Protein AF-A0A6N9QDH8-F1 (afdb_monomer_lite)

Radius of gyration: 19.72 Å; chains: 1; bounding box: 43×42×51 Å

Structure (mmCIF, N/CA/C/O backbone):
data_AF-A0A6N9QDH8-F1
#
_entry.id   AF-A0A6N9QDH8-F1
#
loop_
_atom_site.group_PDB
_atom_site.id
_atom_site.type_symbol
_atom_site.label_atom_id
_atom_site.label_alt_id
_atom_site.label_comp_id
_atom_site.label_asym_id
_atom_site.label_entity_id
_atom_site.label_seq_id
_atom_site.pdbx_PDB_ins_code
_atom_site.Cartn_x
_atom_site.Cartn_y
_atom_site.Cartn_z
_atom_site.occupancy
_atom_site.B_iso_or_equiv
_atom_site.auth_seq_id
_atom_site.auth_comp_id
_atom_site.auth_asym_id
_atom_site.auth_atom_id
_atom_site.pdbx_PDB_model_num
ATOM 1 N N . MET A 1 1 ? 17.791 -22.535 -15.963 1.00 34.94 1 MET A N 1
ATOM 2 C CA . MET A 1 1 ? 18.650 -21.746 -15.053 1.00 34.94 1 MET A CA 1
ATOM 3 C C . MET A 1 1 ? 17.706 -21.145 -14.021 1.00 34.94 1 MET A C 1
ATOM 5 O O . MET A 1 1 ? 16.729 -20.546 -14.444 1.00 34.94 1 MET A O 1
ATOM 9 N N . LYS A 1 2 ? 17.866 -21.417 -12.717 1.00 30.08 2 LYS A N 1
ATOM 10 C CA . LYS A 1 2 ? 17.005 -20.792 -11.698 1.00 30.08 2 LYS A CA 1
ATOM 11 C C . LYS A 1 2 ? 17.389 -19.315 -11.653 1.00 30.08 2 LYS A C 1
ATOM 13 O O . LYS A 1 2 ? 18.547 -19.030 -11.365 1.00 30.08 2 LYS A O 1
ATOM 18 N N . HIS A 1 3 ? 16.469 -1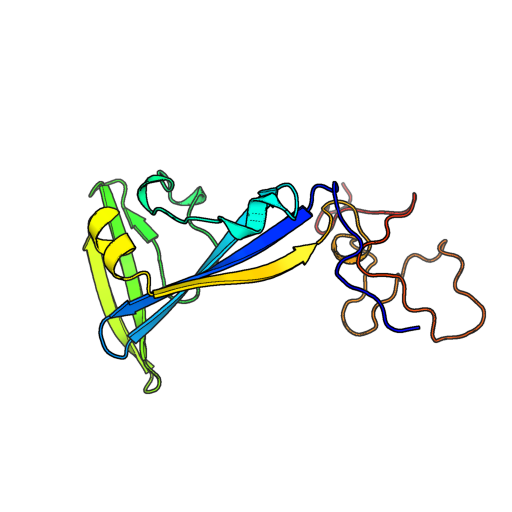8.428 -12.024 1.00 38.94 3 HIS A N 1
ATOM 19 C CA . HIS A 1 3 ? 16.646 -16.995 -11.827 1.00 38.94 3 HIS A CA 1
ATOM 20 C C . HIS A 1 3 ? 16.886 -16.796 -10.333 1.00 38.94 3 HIS A C 1
ATOM 22 O O . HIS A 1 3 ? 16.063 -17.222 -9.524 1.00 38.94 3 HIS A O 1
ATOM 28 N N . ASP A 1 4 ? 18.046 -16.263 -9.976 1.00 39.41 4 ASP A N 1
ATOM 29 C CA . ASP A 1 4 ? 18.300 -15.800 -8.625 1.00 39.41 4 ASP A CA 1
ATOM 30 C C . ASP A 1 4 ? 17.708 -14.383 -8.550 1.00 39.41 4 ASP A C 1
ATOM 32 O O . ASP A 1 4 ? 18.267 -13.467 -9.159 1.00 39.41 4 ASP A O 1
ATOM 36 N N . PRO A 1 5 ? 16.552 -14.174 -7.893 1.00 41.66 5 PRO A N 1
ATOM 37 C CA . PRO A 1 5 ? 15.950 -12.848 -7.780 1.00 41.66 5 PRO A CA 1
ATOM 38 C C . PRO A 1 5 ? 16.774 -11.903 -6.883 1.00 41.66 5 PRO A C 1
ATOM 40 O O . PRO A 1 5 ? 16.357 -10.763 -6.672 1.00 41.66 5 PRO A O 1
ATOM 43 N N . TYR A 1 6 ? 17.916 -12.357 -6.343 1.00 42.41 6 TYR A N 1
ATOM 44 C CA . TYR A 1 6 ? 18.762 -11.649 -5.384 1.00 42.41 6 TYR A CA 1
ATOM 45 C C . TYR A 1 6 ? 20.043 -11.039 -5.990 1.00 42.41 6 TYR A C 1
ATOM 47 O O . TYR A 1 6 ? 20.865 -10.509 -5.247 1.00 42.41 6 TYR A O 1
ATOM 55 N N . SER A 1 7 ? 20.231 -11.033 -7.319 1.00 45.22 7 SER A N 1
ATOM 56 C CA . SER A 1 7 ? 21.462 -10.501 -7.944 1.00 45.22 7 SER A CA 1
ATOM 57 C C . SER A 1 7 ? 21.532 -8.968 -8.099 1.00 45.22 7 SER A C 1
ATOM 59 O O . SER A 1 7 ? 22.400 -8.482 -8.820 1.00 45.22 7 SER A O 1
ATOM 61 N N . LEU A 1 8 ? 20.636 -8.201 -7.470 1.00 51.22 8 LEU A N 1
ATOM 62 C CA . LEU A 1 8 ? 20.486 -6.743 -7.656 1.00 51.22 8 LEU A CA 1
ATOM 63 C C . LEU A 1 8 ? 21.120 -5.924 -6.510 1.00 51.22 8 LEU A C 1
ATOM 65 O O . LEU A 1 8 ? 20.547 -4.944 -6.040 1.00 51.22 8 LEU A O 1
ATOM 69 N N . LEU A 1 9 ? 22.276 -6.355 -5.998 1.00 50.44 9 LEU A N 1
ATOM 70 C CA . LEU A 1 9 ? 23.024 -5.608 -4.977 1.00 50.44 9 LEU A CA 1
ATOM 71 C C . LEU A 1 9 ? 23.562 -4.294 -5.578 1.00 50.44 9 LEU A C 1
ATOM 73 O O . LEU A 1 9 ? 24.328 -4.342 -6.540 1.00 50.44 9 LEU A O 1
ATOM 77 N N . GLY A 1 10 ? 23.190 -3.142 -5.004 1.00 55.78 10 GLY A N 1
ATOM 78 C CA . GLY A 1 10 ? 23.660 -1.815 -5.431 1.00 55.78 10 GLY A CA 1
ATOM 79 C C . GLY A 1 10 ? 22.800 -1.103 -6.484 1.00 55.78 10 GLY A C 1
ATOM 80 O O . GLY A 1 10 ? 23.225 -0.078 -7.019 1.00 55.78 10 GLY A O 1
ATOM 81 N N . GLU A 1 11 ? 21.621 -1.631 -6.821 1.00 67.75 11 GLU A N 1
ATOM 82 C CA . GLU A 1 11 ? 20.702 -1.006 -7.778 1.00 67.75 11 GLU A CA 1
ATOM 83 C C . GLU A 1 11 ? 19.507 -0.356 -7.072 1.00 67.75 11 GLU A C 1
ATOM 85 O O . GLU A 1 11 ? 18.885 -0.958 -6.196 1.00 67.75 11 GLU A O 1
ATOM 90 N N . ILE A 1 12 ? 19.165 0.867 -7.496 1.00 71.50 12 ILE A N 1
ATOM 91 C CA . ILE A 1 12 ? 17.963 1.568 -7.035 1.00 71.50 12 ILE A CA 1
ATOM 92 C C . ILE A 1 12 ? 16.740 0.859 -7.618 1.00 71.50 12 ILE A C 1
ATOM 94 O O . ILE A 1 12 ? 16.583 0.771 -8.841 1.00 71.50 12 ILE A O 1
ATOM 98 N N . VAL A 1 13 ? 15.868 0.380 -6.738 1.00 79.69 13 VAL A N 1
ATOM 99 C CA . VAL A 1 13 ? 14.588 -0.242 -7.086 1.00 79.69 13 VAL A CA 1
ATOM 100 C C . VAL A 1 13 ? 13.442 0.550 -6.470 1.00 79.69 13 VAL A C 1
ATOM 102 O O . VAL A 1 13 ? 13.605 1.191 -5.432 1.00 79.69 13 VAL A O 1
ATOM 105 N N . THR A 1 14 ? 12.279 0.486 -7.109 1.00 82.62 14 THR A N 1
ATOM 106 C CA . THR A 1 14 ? 11.013 0.918 -6.518 1.00 82.62 14 THR A CA 1
ATOM 107 C C . THR A 1 14 ? 10.301 -0.319 -6.001 1.00 82.62 14 THR A C 1
ATOM 109 O O . THR A 1 14 ? 10.096 -1.276 -6.748 1.00 82.62 14 THR A O 1
ATOM 112 N N . CYS A 1 15 ? 9.931 -0.305 -4.729 1.00 82.94 15 CYS A N 1
ATOM 113 C CA . CYS A 1 15 ? 9.208 -1.383 -4.084 1.00 82.94 15 CYS A CA 1
ATOM 114 C C . CYS A 1 15 ? 7.830 -0.924 -3.636 1.00 82.94 15 CYS A C 1
ATOM 116 O O . CYS A 1 15 ? 7.651 0.202 -3.172 1.00 82.94 15 CYS A O 1
ATOM 118 N N . GLU A 1 16 ? 6.864 -1.818 -3.784 1.00 85.75 16 GLU A N 1
ATOM 119 C CA . GLU A 1 16 ? 5.511 -1.648 -3.289 1.00 85.75 16 GLU A CA 1
ATOM 120 C C . GLU A 1 16 ? 5.415 -2.282 -1.902 1.00 85.75 16 GLU A C 1
ATOM 122 O O . GLU A 1 16 ? 5.610 -3.490 -1.726 1.00 85.75 16 GLU A O 1
ATOM 127 N N . VAL A 1 17 ? 5.147 -1.445 -0.908 1.00 85.31 17 VAL A N 1
ATOM 128 C CA . VAL A 1 17 ? 5.088 -1.819 0.498 1.00 85.31 17 VAL A CA 1
ATOM 129 C C . VAL A 1 17 ? 3.643 -1.799 0.955 1.00 85.31 17 VAL A C 1
ATOM 131 O O . VAL A 1 17 ? 3.003 -0.753 0.945 1.00 85.31 17 VAL A O 1
ATOM 134 N N . GLN A 1 18 ? 3.151 -2.948 1.393 1.00 91.19 18 GLN A N 1
ATOM 135 C CA . GLN A 1 18 ? 1.846 -3.087 2.012 1.00 91.19 18 GLN A CA 1
ATOM 136 C C . GLN A 1 18 ? 1.965 -2.893 3.524 1.00 91.19 18 GLN A C 1
ATOM 138 O O . GLN A 1 18 ? 2.781 -3.531 4.186 1.00 91.19 18 GLN A O 1
ATOM 143 N N . VAL A 1 19 ? 1.117 -2.031 4.070 1.00 91.69 19 VAL A N 1
ATOM 144 C CA . VAL A 1 19 ? 0.924 -1.817 5.502 1.00 91.69 19 VAL A CA 1
ATOM 145 C C . VAL A 1 19 ? -0.447 -2.360 5.878 1.00 91.69 19 VAL A C 1
ATOM 147 O O . VAL A 1 19 ? -1.454 -1.960 5.293 1.00 91.69 19 VAL A O 1
ATOM 150 N N . THR A 1 20 ? -0.492 -3.252 6.864 1.00 94.88 20 THR A N 1
ATOM 151 C CA . THR A 1 20 ? -1.738 -3.854 7.352 1.00 94.88 20 THR A CA 1
ATOM 152 C C . THR A 1 20 ? -2.222 -3.145 8.607 1.00 94.88 20 THR A C 1
ATOM 154 O O . THR A 1 20 ? -1.547 -3.168 9.641 1.00 94.88 20 THR A O 1
ATOM 157 N N . LEU A 1 21 ? -3.428 -2.587 8.539 1.00 95.81 21 LEU A N 1
ATOM 158 C CA . LEU A 1 21 ? -4.162 -2.010 9.660 1.00 95.81 21 LEU A CA 1
ATOM 159 C C . LEU A 1 21 ? -5.155 -3.031 10.217 1.00 95.81 21 LEU A C 1
ATOM 161 O O . LEU A 1 21 ? -5.846 -3.710 9.454 1.00 95.81 21 LEU A O 1
ATOM 165 N N . ARG A 1 22 ? -5.253 -3.135 11.545 1.00 97.00 22 ARG A N 1
ATOM 166 C CA . ARG A 1 22 ? -6.200 -4.036 12.208 1.00 97.00 22 ARG A CA 1
ATOM 167 C C . ARG A 1 22 ? -6.837 -3.408 13.444 1.00 97.00 22 ARG A C 1
ATOM 169 O O . ARG A 1 22 ? -6.133 -2.949 14.339 1.00 97.00 22 ARG A O 1
ATOM 176 N N . SER A 1 23 ? -8.161 -3.517 13.531 1.00 96.75 23 SER A N 1
ATOM 177 C CA . SER A 1 23 ? -8.952 -3.303 14.749 1.00 96.75 23 SER A CA 1
ATOM 178 C C . SER A 1 23 ? -9.845 -4.525 14.956 1.00 96.75 23 SER A C 1
ATOM 180 O O . SER A 1 23 ? -10.677 -4.846 14.112 1.00 96.75 23 SER A O 1
ATOM 182 N N . GLY A 1 24 ? -9.622 -5.281 16.035 1.00 94.62 24 GLY A N 1
ATOM 183 C CA . GLY A 1 24 ? -10.336 -6.544 16.254 1.00 94.62 24 GLY A CA 1
ATOM 184 C C . GLY A 1 24 ? -10.144 -7.541 15.099 1.00 94.62 24 GLY A C 1
ATOM 185 O O . GLY A 1 24 ? -9.017 -7.958 14.820 1.00 94.62 24 GLY A O 1
ATOM 186 N N . ASP A 1 25 ? -11.249 -7.942 14.464 1.00 96.25 25 ASP A N 1
ATOM 187 C CA . ASP A 1 25 ? -11.300 -8.796 13.268 1.00 96.25 25 ASP A CA 1
ATOM 188 C C . ASP A 1 25 ? -11.424 -8.016 11.942 1.00 96.25 25 ASP A C 1
ATOM 190 O O . ASP A 1 25 ? -11.414 -8.635 10.877 1.00 96.25 25 ASP A O 1
ATOM 194 N N . HIS A 1 26 ? -11.486 -6.681 11.977 1.00 97.88 26 HIS A N 1
ATOM 195 C CA . HIS A 1 26 ? -11.490 -5.837 10.782 1.00 97.88 26 HIS A CA 1
ATOM 196 C C . HIS A 1 26 ? -10.060 -5.550 10.320 1.00 97.88 26 HIS A C 1
ATOM 198 O O . HIS A 1 26 ? -9.190 -5.186 11.119 1.00 97.88 26 HIS A O 1
ATOM 204 N N . ILE A 1 27 ? -9.818 -5.712 9.018 1.00 97.31 27 ILE A N 1
ATOM 205 C CA . ILE A 1 27 ? -8.502 -5.557 8.394 1.00 97.31 27 ILE A CA 1
ATOM 206 C C . ILE A 1 27 ? -8.614 -4.591 7.215 1.00 97.31 27 ILE A C 1
ATOM 208 O O . ILE A 1 27 ? -9.640 -4.522 6.538 1.00 97.31 27 ILE A O 1
ATOM 212 N N . GLY A 1 28 ? -7.544 -3.842 6.988 1.00 95.69 28 GLY A N 1
ATOM 213 C CA . GLY A 1 28 ? -7.370 -2.983 5.831 1.00 95.69 28 GLY A CA 1
ATOM 214 C C . GLY A 1 28 ? -5.902 -2.892 5.449 1.00 95.69 28 GLY A C 1
ATOM 215 O O . GLY A 1 28 ? -5.023 -3.091 6.289 1.00 95.69 28 GLY A O 1
ATOM 216 N N . HIS A 1 29 ? -5.639 -2.576 4.193 1.00 94.62 29 HIS A N 1
ATOM 217 C CA . HIS A 1 29 ? -4.306 -2.509 3.625 1.00 94.62 29 HIS A CA 1
ATOM 218 C C . HIS A 1 29 ? -4.094 -1.186 2.907 1.00 94.62 29 HIS A C 1
ATOM 220 O O . HIS A 1 29 ? -4.987 -0.626 2.265 1.00 94.62 29 HIS A O 1
ATOM 226 N N . VAL A 1 30 ? -2.862 -0.710 3.010 1.00 91.69 30 VAL A N 1
ATOM 227 C CA . VAL A 1 30 ? -2.412 0.554 2.448 1.00 91.69 30 VAL A CA 1
ATOM 228 C C . VAL A 1 30 ? -1.083 0.294 1.730 1.00 91.69 30 VAL A C 1
ATOM 230 O O . VAL A 1 30 ? -0.200 -0.323 2.319 1.00 91.69 30 VAL A O 1
ATOM 233 N N . TRP A 1 31 ? -0.935 0.708 0.466 1.00 89.12 31 TRP A N 1
ATOM 234 C CA . TRP A 1 31 ? 0.216 0.354 -0.383 1.00 89.12 31 TRP A CA 1
ATOM 235 C C . TRP A 1 31 ? 1.055 1.554 -0.805 1.00 89.12 31 TRP A C 1
ATOM 237 O O . TRP A 1 31 ? 0.674 2.314 -1.686 1.00 89.12 31 TRP A O 1
ATOM 247 N N . PHE A 1 32 ? 2.262 1.676 -0.277 1.00 83.69 32 PHE A N 1
ATOM 248 C CA . PHE A 1 32 ? 3.161 2.784 -0.581 1.00 83.69 32 PHE A CA 1
ATOM 249 C C . PHE A 1 32 ? 4.236 2.370 -1.575 1.00 83.69 32 PHE A C 1
ATOM 251 O O . PHE A 1 32 ? 4.683 1.225 -1.596 1.00 83.69 32 PHE A O 1
ATOM 258 N N . LYS A 1 33 ? 4.712 3.329 -2.368 1.00 82.44 33 LYS A N 1
ATOM 259 C CA . LYS A 1 33 ? 5.925 3.145 -3.163 1.00 82.44 33 LYS A CA 1
ATOM 260 C C . LYS A 1 33 ? 7.110 3.696 -2.396 1.00 82.44 33 LYS A C 1
ATOM 262 O O . LYS A 1 33 ? 7.106 4.857 -2.002 1.00 82.44 33 LYS A O 1
ATOM 267 N N . HIS A 1 34 ? 8.140 2.881 -2.245 1.00 79.69 34 HIS A N 1
ATOM 268 C CA . HIS A 1 34 ? 9.407 3.302 -1.676 1.00 79.69 34 HIS A CA 1
ATOM 269 C C . HIS A 1 34 ? 10.537 3.033 -2.662 1.00 79.69 34 HIS A C 1
ATOM 271 O O . HIS A 1 34 ? 10.626 1.948 -3.235 1.00 79.69 34 HIS A O 1
ATOM 277 N N . MET A 1 35 ? 11.400 4.024 -2.862 1.00 78.50 35 MET A N 1
ATOM 278 C CA . MET A 1 35 ? 12.572 3.913 -3.721 1.00 78.50 35 MET A CA 1
ATOM 279 C C . MET A 1 35 ? 13.823 3.847 -2.853 1.00 78.50 35 MET A C 1
ATOM 281 O O . MET A 1 35 ? 14.041 4.731 -2.029 1.00 78.50 35 MET A O 1
ATOM 285 N N . GLY A 1 36 ? 14.655 2.831 -3.057 1.00 71.69 36 GLY A N 1
ATOM 286 C CA . GLY A 1 36 ? 15.870 2.657 -2.268 1.00 71.69 36 GLY A CA 1
ATOM 287 C C . GLY A 1 36 ? 16.786 1.573 -2.817 1.00 71.69 36 GLY A C 1
ATOM 288 O O . GLY A 1 36 ? 16.437 0.854 -3.760 1.00 71.69 36 GLY A O 1
ATOM 289 N N . ASP A 1 37 ? 17.974 1.458 -2.224 1.00 70.56 37 ASP A N 1
ATOM 290 C CA . ASP A 1 37 ? 18.820 0.283 -2.425 1.00 70.56 37 ASP A CA 1
ATOM 291 C C . ASP A 1 37 ? 18.167 -0.916 -1.727 1.00 70.56 37 ASP A C 1
ATOM 293 O O . ASP A 1 37 ? 17.697 -0.830 -0.589 1.00 70.56 37 ASP A O 1
ATOM 297 N N . ARG A 1 38 ? 18.157 -2.072 -2.394 1.00 60.88 38 ARG A N 1
ATOM 298 C CA . ARG A 1 38 ? 17.533 -3.290 -1.871 1.00 60.88 38 ARG A CA 1
ATOM 299 C C . ARG A 1 38 ? 18.097 -3.754 -0.519 1.00 60.88 38 ARG A C 1
ATOM 301 O O . ARG A 1 38 ? 17.414 -4.473 0.208 1.00 60.88 38 ARG A O 1
ATOM 308 N N . THR A 1 39 ? 19.318 -3.357 -0.166 1.00 60.72 39 THR A N 1
ATOM 309 C CA . THR A 1 39 ? 19.930 -3.637 1.143 1.00 60.72 39 THR A CA 1
ATOM 310 C C . THR A 1 39 ? 19.350 -2.788 2.283 1.00 60.72 39 THR A C 1
ATOM 312 O O . THR A 1 39 ? 19.237 -3.279 3.410 1.00 60.72 39 THR A O 1
ATOM 315 N N . GLU A 1 40 ? 18.900 -1.566 1.992 1.00 57.88 40 GLU A N 1
ATOM 316 C CA . GLU A 1 40 ? 18.301 -0.629 2.958 1.00 57.88 40 GLU A CA 1
ATOM 317 C C . GLU A 1 40 ? 16.840 -0.979 3.281 1.00 57.88 40 GLU A C 1
ATOM 319 O O . GLU A 1 40 ? 16.355 -0.725 4.384 1.00 57.88 40 GLU A O 1
ATOM 324 N N . LEU A 1 41 ? 16.164 -1.677 2.364 1.00 57.91 41 LEU A N 1
ATOM 325 C CA . LEU A 1 41 ? 14.772 -2.123 2.500 1.00 57.91 41 LEU A CA 1
ATOM 326 C C . LEU A 1 41 ? 14.513 -3.080 3.675 1.00 57.91 41 LEU A C 1
ATOM 328 O O . LEU A 1 41 ? 13.371 -3.249 4.093 1.00 57.91 41 LEU A O 1
ATOM 332 N N . SER A 1 42 ? 15.557 -3.709 4.222 1.00 53.88 42 SER A N 1
ATOM 333 C CA . SER A 1 42 ? 15.441 -4.608 5.380 1.00 53.88 42 SER A CA 1
ATOM 334 C C . SER A 1 42 ? 15.067 -3.898 6.691 1.00 53.88 42 SER A C 1
ATOM 336 O O . SER A 1 42 ? 14.679 -4.563 7.650 1.00 53.88 42 SER A O 1
ATOM 338 N N . ALA A 1 43 ? 15.159 -2.565 6.731 1.00 56.69 43 ALA A N 1
ATOM 339 C CA . ALA A 1 43 ? 14.852 -1.732 7.892 1.00 56.69 43 ALA A CA 1
ATOM 340 C C . ALA A 1 43 ? 13.661 -0.787 7.656 1.00 56.69 43 ALA A C 1
ATOM 342 O O . ALA A 1 43 ? 13.533 0.220 8.354 1.00 56.69 43 ALA A O 1
ATOM 343 N N . PHE A 1 44 ? 12.812 -1.081 6.666 1.00 66.81 44 PHE A N 1
ATOM 344 C CA . PHE A 1 44 ? 11.703 -0.205 6.309 1.00 66.81 44 PHE A CA 1
ATOM 345 C C . PHE A 1 44 ? 10.735 -0.026 7.490 1.00 66.81 44 PHE A C 1
ATOM 347 O O . PHE A 1 44 ? 10.181 -0.992 8.019 1.00 66.81 44 PHE A O 1
ATOM 354 N N . GLY A 1 45 ? 10.562 1.228 7.902 1.00 69.12 45 GLY A N 1
ATOM 355 C CA . GLY A 1 45 ? 9.568 1.664 8.872 1.00 69.12 45 GLY A CA 1
ATOM 356 C C . GLY A 1 45 ? 8.502 2.497 8.172 1.00 69.12 45 GLY A C 1
ATOM 357 O O . GLY A 1 45 ? 8.774 3.130 7.156 1.00 69.12 45 GLY A O 1
ATOM 358 N N . PHE A 1 46 ? 7.295 2.485 8.722 1.00 79.69 46 PHE A N 1
ATOM 359 C CA . PHE A 1 46 ? 6.185 3.299 8.253 1.00 79.69 46 PHE A CA 1
ATOM 360 C C . PHE A 1 46 ? 5.637 4.116 9.425 1.00 79.69 46 PHE A C 1
ATOM 362 O O . PHE A 1 46 ? 5.445 3.563 10.512 1.00 79.69 46 PHE A O 1
ATOM 369 N N . ASP A 1 47 ? 5.401 5.408 9.204 1.00 82.62 47 ASP A N 1
ATOM 370 C CA . ASP A 1 47 ? 4.784 6.312 10.172 1.00 82.62 47 ASP A CA 1
ATOM 371 C C . ASP A 1 47 ? 3.735 7.179 9.458 1.00 82.62 47 ASP A C 1
ATOM 373 O O . ASP A 1 47 ? 4.041 7.900 8.511 1.00 82.62 47 ASP A O 1
ATOM 377 N N . PHE A 1 48 ? 2.488 7.143 9.934 1.00 80.88 48 PHE A N 1
ATOM 378 C CA . PHE A 1 48 ? 1.407 7.998 9.429 1.00 80.88 48 PHE A CA 1
ATOM 379 C C . PHE A 1 48 ? 1.676 9.502 9.584 1.00 80.88 48 PHE A C 1
ATOM 381 O O . PHE A 1 48 ? 0.984 10.299 8.963 1.00 80.88 48 PHE A O 1
ATOM 388 N N . LYS A 1 49 ? 2.652 9.911 10.403 1.00 81.25 49 LYS A N 1
ATOM 389 C CA . LYS A 1 49 ? 3.083 11.314 10.504 1.00 81.25 49 LYS A CA 1
ATOM 390 C C . LYS A 1 49 ? 3.784 11.827 9.255 1.00 81.25 49 LYS A C 1
ATOM 392 O O . LYS A 1 49 ? 3.937 13.033 9.136 1.00 81.25 49 LYS A O 1
ATOM 397 N N . ASP A 1 50 ? 4.235 10.934 8.381 1.00 81.19 50 ASP A N 1
ATOM 398 C CA . ASP A 1 50 ? 4.853 11.315 7.113 1.00 81.19 50 ASP A CA 1
ATOM 399 C C . ASP A 1 50 ? 3.795 11.598 6.024 1.00 81.19 50 ASP A C 1
ATOM 401 O O . ASP A 1 50 ? 4.151 11.893 4.885 1.00 81.19 50 ASP A O 1
ATOM 405 N N . ILE A 1 51 ? 2.500 11.488 6.356 1.00 79.62 51 ILE A N 1
ATOM 406 C CA . ILE A 1 51 ? 1.370 11.789 5.471 1.00 79.62 51 ILE A CA 1
ATOM 407 C C . ILE A 1 51 ? 0.755 13.116 5.917 1.00 79.62 51 ILE A C 1
ATOM 409 O O . ILE A 1 51 ? 0.048 13.163 6.924 1.00 79.62 51 ILE A O 1
ATOM 413 N N . ASP A 1 52 ? 1.002 14.169 5.139 1.00 69.38 52 ASP A N 1
ATOM 414 C CA . ASP A 1 52 ? 0.546 15.530 5.448 1.00 69.38 52 ASP A CA 1
ATOM 415 C C . ASP A 1 52 ? -0.611 15.992 4.536 1.00 69.38 52 ASP A C 1
ATOM 417 O O . ASP A 1 52 ? -1.317 16.944 4.877 1.00 69.38 52 ASP A O 1
ATOM 421 N N . HIS A 1 53 ? -0.840 15.325 3.395 1.00 66.44 53 HIS A N 1
ATOM 422 C CA . HIS A 1 53 ? -1.908 15.656 2.444 1.00 66.44 53 HIS A CA 1
ATOM 423 C C . HIS A 1 53 ? -2.665 14.438 1.896 1.00 66.44 53 HIS A C 1
ATOM 425 O O . HIS A 1 53 ? -2.170 13.315 1.878 1.00 66.44 53 HIS A O 1
ATOM 431 N N . GLU A 1 54 ? -3.877 14.677 1.372 1.00 62.81 54 GLU A N 1
ATOM 432 C CA . GLU A 1 54 ? -4.669 13.645 0.682 1.00 62.81 54 GLU A CA 1
ATOM 433 C C . GLU A 1 54 ? -3.947 13.047 -0.536 1.00 62.81 54 GLU A C 1
ATOM 435 O O . GLU A 1 54 ? -4.102 11.862 -0.816 1.00 62.81 54 GLU A O 1
ATOM 440 N N . ASP A 1 55 ? -3.118 13.836 -1.224 1.00 69.19 55 ASP A N 1
ATOM 441 C CA . ASP A 1 55 ? -2.306 13.373 -2.358 1.00 69.19 55 ASP A CA 1
ATOM 442 C C . ASP A 1 55 ? -1.181 12.407 -1.934 1.00 69.19 55 ASP A C 1
ATOM 444 O O . ASP A 1 55 ? -0.696 11.625 -2.756 1.00 69.19 55 ASP A O 1
ATOM 448 N N . ASP A 1 56 ? -0.795 12.425 -0.653 1.00 66.31 56 ASP A N 1
ATOM 449 C CA . ASP A 1 56 ? 0.157 11.477 -0.065 1.00 66.31 56 ASP A CA 1
ATOM 450 C C . ASP A 1 56 ? -0.531 10.168 0.345 1.00 66.31 56 ASP A C 1
ATOM 452 O O . ASP A 1 56 ? 0.138 9.201 0.725 1.00 66.31 56 ASP A O 1
ATOM 456 N N . ILE A 1 57 ? -1.869 10.115 0.271 1.00 66.56 57 ILE A N 1
ATOM 457 C CA . ILE A 1 57 ? -2.632 8.919 0.599 1.00 66.56 57 ILE A CA 1
ATOM 458 C C . ILE A 1 57 ? -2.493 7.935 -0.549 1.00 66.56 57 ILE A C 1
ATOM 460 O O . ILE A 1 57 ? -2.979 8.158 -1.662 1.00 66.56 57 ILE A O 1
ATOM 464 N N . PRO A 1 58 ? -1.858 6.797 -0.293 1.00 67.81 58 PRO A N 1
ATOM 465 C CA . PRO A 1 58 ? -1.642 5.821 -1.331 1.00 67.81 58 PRO A CA 1
ATOM 466 C C . PRO A 1 58 ? -2.916 5.053 -1.692 1.00 67.81 58 PRO A C 1
ATOM 468 O O . PRO A 1 58 ? -3.955 5.099 -1.024 1.00 67.81 58 PRO A O 1
ATOM 471 N N . HIS A 1 59 ? -2.763 4.220 -2.722 1.00 85.12 59 HIS A N 1
ATOM 472 C CA . HIS A 1 59 ? -3.665 3.110 -2.986 1.00 85.12 59 HIS A CA 1
ATOM 473 C C . HIS A 1 59 ? -3.966 2.321 -1.699 1.00 85.12 59 HIS A C 1
ATOM 475 O O . HIS A 1 59 ? -3.057 1.948 -0.958 1.00 85.12 59 HIS A O 1
ATOM 481 N N . ASN A 1 60 ? -5.247 2.078 -1.430 1.00 90.31 60 ASN A N 1
ATOM 482 C CA . ASN A 1 60 ? -5.715 1.346 -0.259 1.00 90.31 60 ASN A CA 1
ATOM 483 C C . ASN A 1 60 ? -7.037 0.627 -0.559 1.00 90.31 60 ASN A C 1
ATOM 485 O O . ASN A 1 60 ? -7.749 0.986 -1.501 1.00 90.31 60 ASN A O 1
ATOM 489 N N . ASP A 1 61 ? -7.358 -0.386 0.245 1.00 92.69 61 ASP A N 1
ATOM 490 C CA . ASP A 1 61 ? -8.622 -1.136 0.179 1.00 92.69 61 ASP A CA 1
ATOM 491 C C . ASP A 1 61 ? -9.562 -0.824 1.358 1.00 92.69 61 ASP A C 1
ATOM 493 O O . ASP A 1 61 ? -10.644 -1.404 1.467 1.00 92.69 61 ASP A O 1
ATOM 497 N N . CYS A 1 62 ? -9.153 0.110 2.218 1.00 91.62 62 CYS A N 1
ATOM 498 C CA . CYS A 1 62 ? -9.759 0.392 3.513 1.00 91.62 62 CYS A CA 1
ATOM 499 C C . CYS A 1 62 ? -10.317 1.814 3.639 1.00 91.62 62 CYS A C 1
ATOM 501 O O . CYS A 1 62 ? -10.471 2.328 4.741 1.00 91.62 62 CYS A O 1
ATOM 503 N N . GLY A 1 63 ? -10.583 2.487 2.518 1.00 89.69 63 GLY A N 1
ATOM 504 C CA . GLY A 1 63 ? -11.200 3.817 2.510 1.00 89.69 63 GLY A CA 1
ATOM 505 C C . GLY A 1 63 ? -10.432 4.860 3.327 1.00 89.69 63 GLY A C 1
ATOM 506 O O . GLY A 1 63 ? -11.054 5.720 3.946 1.00 89.69 63 GLY A O 1
ATOM 507 N N . LEU A 1 64 ? -9.099 4.760 3.374 1.00 91.25 64 LEU A N 1
ATOM 508 C CA . LEU A 1 64 ? -8.256 5.702 4.105 1.00 91.25 64 LEU A CA 1
ATOM 509 C C . LEU A 1 64 ? -8.346 7.091 3.456 1.00 91.25 64 LEU A C 1
ATOM 511 O O . LEU A 1 64 ? -8.133 7.228 2.251 1.00 91.25 64 LEU A O 1
ATOM 515 N N . SER A 1 65 ? -8.621 8.115 4.261 1.00 90.12 65 SER A N 1
ATOM 516 C CA . SER A 1 65 ? -8.622 9.526 3.860 1.00 90.12 65 SER A CA 1
ATOM 517 C C . SER A 1 65 ? -8.034 10.410 4.965 1.00 90.12 65 SER A C 1
ATOM 519 O O . SER A 1 65 ? -8.179 10.094 6.147 1.00 90.12 65 SER A O 1
ATOM 521 N N . TYR A 1 66 ? -7.446 11.549 4.607 1.00 89.38 66 TYR A N 1
ATOM 522 C CA . TYR A 1 66 ? -6.898 12.531 5.539 1.00 89.38 66 TYR A CA 1
ATOM 523 C C . TYR A 1 66 ? -7.779 13.773 5.539 1.00 89.38 66 TYR A C 1
ATOM 525 O O . TYR A 1 66 ? -8.045 14.352 4.497 1.00 89.38 66 TYR A O 1
ATOM 533 N N . SER A 1 67 ? -8.250 14.192 6.707 1.00 87.00 67 SER A N 1
ATOM 534 C CA . SER A 1 67 ? -9.095 15.369 6.842 1.00 87.00 67 SER A CA 1
ATOM 535 C C . SER A 1 67 ? -8.282 16.551 7.356 1.00 87.00 67 SER A C 1
ATOM 537 O O . SER A 1 67 ? -8.146 16.733 8.567 1.00 87.00 67 SER A O 1
ATOM 539 N N . GLU A 1 68 ? -7.878 17.442 6.450 1.00 85.19 68 GLU A N 1
ATOM 540 C CA . GLU A 1 68 ? -7.179 18.695 6.789 1.00 85.19 68 GLU A CA 1
ATOM 541 C C . GLU A 1 68 ? -7.944 19.545 7.818 1.00 85.19 68 GLU A C 1
ATOM 543 O O . GLU A 1 68 ? -7.356 20.207 8.669 1.00 85.19 68 GLU A O 1
ATOM 548 N N . ARG A 1 69 ? -9.285 19.510 7.784 1.00 87.94 69 ARG A N 1
ATOM 549 C CA . ARG A 1 69 ? -10.133 20.255 8.730 1.00 87.94 69 ARG A CA 1
ATOM 550 C C . ARG A 1 69 ? -9.920 19.832 10.187 1.00 87.94 69 ARG A C 1
ATOM 552 O O . ARG A 1 69 ? -10.113 20.651 11.085 1.00 87.94 69 ARG A O 1
ATOM 559 N N . PHE A 1 70 ? -9.624 18.557 10.403 1.00 85.56 70 PHE A N 1
ATOM 560 C CA . PHE A 1 70 ? -9.547 17.937 11.724 1.00 85.56 70 PHE A CA 1
ATOM 561 C C . PHE A 1 70 ? -8.132 17.470 12.065 1.00 85.56 70 PHE A C 1
ATOM 563 O O . PHE A 1 70 ? -7.935 16.990 13.175 1.00 85.56 70 PHE A O 1
ATOM 570 N N . ASP A 1 71 ? -7.171 17.655 11.150 1.00 87.88 71 ASP A N 1
ATOM 571 C CA . ASP A 1 71 ? -5.779 17.219 11.303 1.00 87.88 71 ASP A CA 1
ATOM 572 C C . ASP A 1 71 ? -5.703 15.729 11.689 1.00 87.88 71 ASP A C 1
ATOM 574 O O . ASP A 1 71 ? -5.087 15.333 12.680 1.00 87.88 71 ASP A O 1
ATOM 578 N N . GLY A 1 72 ? -6.451 14.895 10.958 1.00 89.56 72 GLY A N 1
ATOM 579 C CA . GLY A 1 72 ? -6.671 13.505 11.344 1.00 89.56 72 GLY A CA 1
ATOM 580 C C . GLY A 1 72 ? -7.164 12.610 10.216 1.00 89.56 72 GLY A C 1
ATOM 581 O O . GLY A 1 72 ? -7.655 13.067 9.185 1.00 89.56 72 GLY A O 1
ATOM 582 N N . PHE A 1 73 ? -7.050 11.307 10.436 1.00 92.00 73 PHE A N 1
ATOM 583 C CA . PHE A 1 73 ? -7.349 10.262 9.469 1.00 92.00 73 PHE A CA 1
ATOM 584 C C . PHE A 1 73 ? -8.732 9.661 9.699 1.00 92.00 73 PHE A C 1
ATOM 586 O O . PHE A 1 73 ? -9.180 9.469 10.832 1.00 92.00 73 PHE A O 1
ATOM 593 N N . CYS A 1 74 ? -9.378 9.296 8.600 1.00 92.69 74 CYS A N 1
ATOM 594 C CA . CYS A 1 74 ? -10.548 8.434 8.586 1.00 92.69 74 CYS A CA 1
ATOM 595 C C . CYS A 1 74 ? -10.186 7.135 7.867 1.00 92.69 74 CYS A C 1
ATOM 597 O O . CYS A 1 74 ? -9.530 7.178 6.831 1.00 92.69 74 CYS A O 1
ATOM 599 N N . VAL A 1 75 ? -10.608 5.992 8.405 1.00 94.69 75 VAL A N 1
ATOM 600 C CA . VAL A 1 75 ? -10.381 4.675 7.797 1.00 94.69 75 VAL A CA 1
ATOM 601 C C . VAL A 1 75 ? -11.600 3.778 8.001 1.00 94.69 75 VAL A C 1
ATOM 603 O O . VAL A 1 75 ? -12.252 3.810 9.047 1.00 94.69 75 VAL A O 1
ATOM 606 N N . GLU A 1 76 ? -11.910 2.982 6.986 1.00 96.69 76 GLU A N 1
ATOM 607 C CA . GLU A 1 76 ? -12.978 1.989 6.952 1.00 96.69 76 GLU A CA 1
ATOM 608 C C . GLU A 1 76 ? -12.375 0.585 6.813 1.00 96.69 76 GLU A C 1
ATOM 610 O O . GLU A 1 76 ? -12.026 0.123 5.727 1.00 96.69 76 GLU A O 1
ATOM 615 N N . LEU A 1 77 ? -12.249 -0.120 7.935 1.00 97.06 77 LEU A N 1
ATOM 616 C CA . LEU A 1 77 ? -11.730 -1.487 7.956 1.00 97.06 77 LEU A CA 1
ATOM 617 C C . LEU A 1 77 ? -12.869 -2.481 7.737 1.00 97.06 77 LEU A C 1
ATOM 619 O O . LEU A 1 77 ? -13.976 -2.281 8.239 1.00 97.06 77 LEU A O 1
ATOM 623 N N . LYS A 1 78 ? -12.601 -3.582 7.030 1.00 97.31 78 LYS A N 1
ATOM 624 C CA . LYS A 1 78 ? -13.621 -4.580 6.689 1.00 97.31 78 LYS A CA 1
ATOM 625 C C . LYS A 1 78 ? -13.249 -5.956 7.232 1.00 97.31 78 LYS A C 1
ATOM 627 O O . LYS A 1 78 ? -12.086 -6.350 7.190 1.00 97.31 78 LYS A O 1
ATOM 632 N N . ASN A 1 79 ? -14.227 -6.696 7.747 1.00 96.75 79 ASN A N 1
ATOM 633 C CA . ASN A 1 79 ? -14.030 -8.091 8.157 1.00 96.75 79 ASN A CA 1
ATOM 634 C C . ASN A 1 79 ? -14.442 -9.080 7.042 1.00 96.75 79 ASN A C 1
ATOM 636 O O . ASN A 1 79 ? -14.936 -8.698 5.977 1.00 96.75 79 ASN A O 1
ATOM 640 N N . ASP A 1 80 ? -14.261 -10.377 7.289 1.00 95.56 80 ASP A N 1
ATOM 641 C CA . ASP A 1 80 ? -14.579 -11.458 6.343 1.00 95.56 80 ASP A CA 1
ATOM 642 C C . ASP A 1 80 ? -16.084 -11.619 6.048 1.00 95.56 80 ASP A C 1
ATOM 644 O O . ASP A 1 80 ? -16.465 -12.117 4.986 1.00 95.56 80 ASP A O 1
ATOM 648 N N . LYS A 1 81 ? -16.948 -11.153 6.954 1.00 95.81 81 LYS A N 1
ATOM 649 C CA . LYS A 1 81 ? -18.412 -11.101 6.786 1.00 95.81 81 LYS A CA 1
ATOM 650 C C . LYS A 1 81 ? -18.867 -9.894 5.971 1.00 95.81 81 LYS A C 1
ATOM 652 O O . LYS A 1 81 ? -20.009 -9.852 5.518 1.00 95.81 81 LYS A O 1
ATOM 657 N N . GLY A 1 82 ? -17.966 -8.943 5.755 1.00 93.25 82 GLY A N 1
ATOM 658 C CA . GLY A 1 82 ? -18.215 -7.697 5.060 1.00 93.25 82 GLY A CA 1
ATOM 659 C C . GLY A 1 82 ? -18.783 -6.580 5.929 1.00 93.25 82 GLY A C 1
ATOM 660 O O . GLY A 1 82 ? -19.209 -5.572 5.365 1.00 93.25 82 GLY A O 1
ATOM 661 N N . ASP A 1 83 ? -18.762 -6.739 7.253 1.00 96.81 83 ASP A N 1
ATOM 662 C CA . ASP A 1 83 ? -19.031 -5.650 8.187 1.00 96.81 83 ASP A CA 1
ATOM 663 C C . ASP A 1 83 ? -17.894 -4.623 8.118 1.00 96.81 83 ASP A C 1
ATOM 665 O O . ASP A 1 83 ? -16.738 -4.974 7.852 1.00 96.81 83 ASP A O 1
ATOM 669 N N . ILE A 1 84 ? -18.242 -3.354 8.335 1.00 96.75 84 ILE A N 1
ATOM 670 C CA . ILE A 1 84 ? -17.322 -2.220 8.246 1.00 96.75 84 ILE A CA 1
ATOM 671 C C . ILE A 1 84 ? -17.206 -1.559 9.618 1.00 96.75 84 ILE A C 1
ATOM 673 O O . ILE A 1 84 ? -18.215 -1.194 10.227 1.00 96.75 84 ILE A O 1
ATOM 677 N N . GLU A 1 85 ? -15.972 -1.353 10.062 1.00 96.81 85 GLU A N 1
ATOM 678 C CA . GLU A 1 85 ? -15.626 -0.522 11.209 1.00 96.81 85 GLU A CA 1
ATOM 679 C C . GLU A 1 85 ? -15.061 0.810 10.707 1.00 96.81 85 GLU A C 1
ATOM 681 O O . GLU A 1 85 ? -14.024 0.850 10.046 1.00 96.81 85 GLU A O 1
ATOM 686 N N . SER A 1 86 ? -15.756 1.908 11.018 1.00 96.50 86 SER A N 1
ATOM 687 C CA . SER A 1 86 ? -15.325 3.260 10.654 1.00 96.50 86 SER A CA 1
ATOM 688 C C . SER A 1 86 ? -14.646 3.950 11.834 1.00 96.50 86 SER A C 1
ATOM 690 O O . SER A 1 86 ? -15.276 4.200 12.864 1.00 96.50 86 SER A O 1
ATOM 692 N N . ILE A 1 87 ? -13.393 4.341 11.639 1.00 95.06 87 ILE A N 1
ATOM 693 C CA . ILE A 1 87 ? -12.587 5.150 12.556 1.00 95.06 87 ILE A CA 1
ATOM 694 C C . ILE A 1 87 ? -12.476 6.540 11.927 1.00 95.06 87 ILE A C 1
ATOM 696 O O . ILE A 1 87 ? -12.204 6.644 10.731 1.00 95.06 87 ILE A O 1
ATOM 700 N N . LYS A 1 88 ? -12.748 7.609 12.682 1.00 94.81 88 LYS A N 1
ATOM 701 C CA . LYS A 1 88 ? -12.898 8.961 12.119 1.00 94.81 88 LYS A CA 1
ATOM 702 C C . LYS A 1 88 ? -12.098 9.992 12.889 1.00 94.81 88 LYS A C 1
ATOM 704 O O . LYS A 1 88 ? -12.198 10.030 14.109 1.00 94.81 88 LYS A O 1
ATOM 709 N N . GLU A 1 89 ? -11.427 10.869 12.143 1.00 92.00 89 GLU A N 1
ATOM 710 C CA . GLU A 1 89 ? -10.750 12.069 12.653 1.00 92.00 89 GLU A CA 1
ATOM 711 C C . GLU A 1 89 ? -9.707 11.744 13.739 1.00 92.00 89 GLU A C 1
ATOM 713 O O . GLU A 1 89 ? -9.517 12.498 14.690 1.00 92.00 89 GLU A O 1
ATOM 718 N N . GLU A 1 90 ? -9.029 10.602 13.601 1.00 94.69 90 GLU A N 1
ATOM 719 C CA . GLU A 1 90 ? -8.045 10.125 14.571 1.00 94.69 90 GLU A CA 1
ATOM 720 C C . GLU A 1 90 ? -6.620 10.545 14.206 1.00 94.69 90 GLU A C 1
ATOM 722 O O . GLU A 1 90 ? -6.256 10.690 13.040 1.00 94.69 90 GLU A O 1
ATOM 727 N N . SER A 1 91 ? -5.775 10.711 15.223 1.00 93.00 91 SER A N 1
ATOM 728 C CA . SER A 1 91 ? -4.386 11.141 15.022 1.00 93.00 91 SER A CA 1
ATOM 729 C C . SER A 1 91 ? -3.529 10.086 14.308 1.00 93.00 91 SER A C 1
ATOM 731 O O . SER A 1 91 ? -3.750 8.882 14.462 1.00 93.00 91 SER A O 1
ATOM 733 N N . ALA A 1 92 ? -2.447 10.521 13.651 1.00 91.44 92 ALA A N 1
ATOM 734 C CA . ALA A 1 92 ? -1.411 9.624 13.122 1.00 91.44 92 ALA A CA 1
ATOM 735 C C . ALA A 1 92 ? -0.911 8.613 14.173 1.00 91.44 92 ALA A C 1
ATOM 737 O O . ALA A 1 92 ? -0.702 7.439 13.882 1.00 91.44 92 ALA A O 1
ATOM 738 N N . GLY A 1 93 ? -0.766 9.050 15.431 1.00 92.94 93 GLY A N 1
ATOM 739 C CA . GLY A 1 93 ? -0.349 8.184 16.535 1.00 92.94 93 GLY A CA 1
ATOM 740 C C . GLY A 1 93 ? -1.336 7.050 16.825 1.00 92.94 93 GLY A C 1
ATOM 741 O O . GLY A 1 93 ? -0.906 5.936 17.123 1.00 92.94 93 GLY A O 1
ATOM 742 N N . PHE A 1 94 ? -2.639 7.313 16.705 1.00 94.06 94 PHE A N 1
ATOM 743 C CA . PHE A 1 94 ? -3.661 6.278 16.833 1.00 94.06 94 PHE A CA 1
ATOM 744 C C . PHE A 1 94 ? -3.624 5.320 15.638 1.00 94.06 94 PHE A C 1
ATOM 746 O O . PHE A 1 94 ? -3.575 4.109 15.841 1.00 94.06 94 PHE A O 1
ATOM 753 N N . LEU A 1 95 ? -3.549 5.832 14.407 1.00 93.31 95 LEU A N 1
ATOM 754 C CA . LEU A 1 95 ? -3.472 4.997 13.200 1.00 93.31 95 LEU A CA 1
ATOM 755 C C . LEU A 1 95 ? -2.232 4.089 13.203 1.00 93.31 95 LEU A C 1
ATOM 757 O O . LEU A 1 95 ? -2.341 2.899 12.916 1.00 93.31 95 LEU A O 1
ATOM 761 N N . ASN A 1 96 ? -1.077 4.605 13.634 1.00 92.88 96 ASN A N 1
ATOM 762 C CA . ASN A 1 96 ? 0.141 3.810 13.821 1.00 92.88 96 ASN A CA 1
ATOM 763 C C . ASN A 1 96 ? -0.059 2.650 14.808 1.00 92.88 96 ASN A C 1
ATOM 765 O O . ASN A 1 96 ? 0.562 1.602 14.655 1.00 92.88 96 ASN A O 1
ATOM 769 N N . SER A 1 97 ? -0.934 2.801 15.808 1.00 95.06 97 SER A N 1
ATOM 770 C CA . SER A 1 97 ? -1.232 1.722 16.759 1.00 95.06 97 SER A CA 1
ATOM 771 C C . SER A 1 97 ? -2.039 0.570 16.147 1.00 95.06 97 SER A C 1
ATOM 773 O O . SER A 1 97 ? -2.039 -0.529 16.700 1.00 95.06 97 SER A O 1
ATOM 775 N N . LEU A 1 98 ? -2.687 0.800 14.998 1.00 95.44 98 LEU A N 1
ATOM 776 C CA . LEU A 1 98 ? -3.410 -0.225 14.241 1.00 95.44 98 LEU A CA 1
ATOM 777 C C . LEU A 1 98 ? -2.491 -1.013 13.300 1.00 95.44 98 LEU A C 1
ATOM 779 O O . LEU A 1 98 ? -2.910 -2.044 12.772 1.00 95.44 98 LEU A O 1
ATOM 783 N N . VAL A 1 99 ? -1.260 -0.548 13.060 1.00 94.12 99 VAL A N 1
ATOM 784 C CA . VAL A 1 99 ? -0.310 -1.213 12.161 1.00 94.12 99 VAL A CA 1
ATOM 785 C C . VAL A 1 99 ? 0.139 -2.538 12.774 1.00 94.12 99 VAL A C 1
ATOM 787 O O . VAL A 1 99 ? 0.681 -2.587 13.876 1.00 94.12 99 VAL A O 1
ATOM 790 N N . THR A 1 100 ? -0.070 -3.630 12.040 1.00 94.44 100 THR A N 1
ATOM 791 C CA . THR A 1 100 ? 0.256 -4.993 12.496 1.00 94.44 100 THR A CA 1
ATOM 792 C C . THR A 1 100 ? 1.266 -5.719 11.616 1.00 94.44 100 THR A C 1
ATOM 794 O O . THR A 1 100 ? 1.988 -6.577 12.123 1.00 94.44 100 THR A O 1
ATOM 797 N N . SER A 1 101 ? 1.360 -5.375 10.330 1.00 91.81 101 SER A N 1
ATOM 798 C CA . SER A 1 101 ? 2.435 -5.836 9.446 1.00 91.81 101 SER A CA 1
ATOM 799 C C . SER A 1 101 ? 2.841 -4.743 8.465 1.00 91.81 101 SER A C 1
ATOM 801 O O . SER A 1 101 ? 2.043 -3.870 8.119 1.00 91.81 101 SER A O 1
ATOM 803 N N . ILE A 1 102 ? 4.105 -4.798 8.049 1.00 89.56 102 ILE A N 1
ATOM 804 C CA . ILE A 1 102 ? 4.663 -3.997 6.965 1.00 89.56 102 ILE A CA 1
ATOM 805 C C . ILE A 1 102 ? 5.467 -4.962 6.100 1.00 89.56 102 ILE A C 1
ATOM 807 O O . ILE A 1 102 ? 6.395 -5.610 6.591 1.00 89.56 102 ILE A O 1
ATOM 811 N N . GLU A 1 103 ? 5.079 -5.107 4.839 1.00 87.12 103 GLU A N 1
ATOM 812 C CA . GLU A 1 103 ? 5.574 -6.160 3.957 1.00 87.12 103 GLU A CA 1
ATOM 813 C C . GLU A 1 103 ? 5.875 -5.597 2.570 1.00 87.12 103 GLU A C 1
ATOM 815 O O . GLU A 1 103 ? 5.068 -4.894 1.968 1.00 87.12 103 GLU A O 1
ATOM 820 N N . ILE A 1 104 ? 7.048 -5.927 2.031 1.00 85.44 104 ILE A N 1
ATOM 821 C CA . ILE A 1 104 ? 7.370 -5.632 0.635 1.00 85.44 104 ILE A CA 1
ATOM 822 C C . ILE A 1 104 ? 6.658 -6.670 -0.228 1.00 85.44 104 ILE A C 1
ATOM 824 O O . ILE A 1 104 ? 6.986 -7.856 -0.179 1.00 85.44 104 ILE A O 1
ATOM 828 N N . THR A 1 105 ? 5.688 -6.215 -1.013 1.00 85.69 105 THR A N 1
ATOM 829 C CA . THR A 1 105 ? 4.865 -7.073 -1.878 1.00 85.69 105 THR A CA 1
ATOM 830 C C . THR A 1 105 ? 5.440 -7.217 -3.278 1.00 85.69 105 THR A C 1
ATOM 832 O O . THR A 1 105 ? 5.285 -8.266 -3.902 1.00 85.69 105 THR A O 1
ATOM 835 N N . ASP A 1 106 ? 6.160 -6.200 -3.752 1.00 83.75 106 ASP A N 1
ATOM 836 C CA . ASP A 1 106 ? 6.808 -6.210 -5.056 1.00 83.75 106 ASP A CA 1
ATOM 837 C C . ASP A 1 106 ? 8.018 -5.268 -5.082 1.00 83.75 106 ASP A C 1
ATOM 839 O O . ASP A 1 106 ? 8.084 -4.308 -4.318 1.00 83.75 106 ASP A O 1
ATOM 843 N N . CYS A 1 107 ? 8.973 -5.529 -5.972 1.00 81.69 107 CYS A N 1
ATOM 844 C CA . CYS A 1 107 ? 10.091 -4.639 -6.273 1.00 81.69 107 CYS A CA 1
ATOM 845 C C . CYS A 1 107 ? 10.417 -4.712 -7.762 1.00 81.69 107 CYS A C 1
ATOM 847 O O . CYS A 1 107 ? 10.500 -5.801 -8.331 1.00 81.69 107 CYS A O 1
ATOM 849 N N . TYR A 1 108 ? 10.657 -3.559 -8.379 1.00 80.88 108 TYR A N 1
ATOM 850 C CA . TYR A 1 108 ? 10.965 -3.448 -9.800 1.00 80.88 108 TYR A CA 1
ATOM 851 C C . TYR A 1 108 ? 11.894 -2.263 -10.082 1.00 80.88 108 TYR A C 1
ATOM 853 O O . TYR A 1 108 ? 11.957 -1.293 -9.324 1.00 80.88 108 TYR A O 1
ATOM 861 N N . LYS A 1 109 ? 12.613 -2.305 -11.207 1.00 80.44 109 LYS A N 1
ATOM 862 C CA . LYS A 1 109 ? 13.375 -1.136 -11.678 1.00 80.44 109 LYS A CA 1
ATOM 863 C C . LYS A 1 109 ? 12.456 -0.155 -12.409 1.00 80.44 109 LYS A C 1
ATOM 865 O O . LYS A 1 109 ? 11.694 -0.566 -13.285 1.00 80.44 109 LYS A O 1
ATOM 870 N N 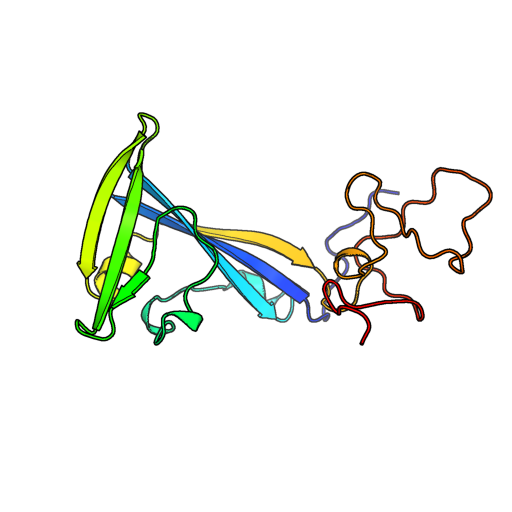. GLU A 1 110 ? 12.587 1.141 -12.114 1.00 75.38 110 GLU A N 1
ATOM 871 C CA . GLU A 1 110 ? 11.824 2.236 -12.753 1.00 75.38 110 GLU A CA 1
ATOM 872 C C . GLU A 1 110 ? 11.893 2.203 -14.284 1.00 75.38 110 GLU A C 1
ATOM 874 O O . GLU A 1 110 ? 10.891 2.399 -14.969 1.00 75.38 110 GLU A O 1
ATOM 879 N N . LYS A 1 111 ? 13.071 1.905 -14.838 1.00 80.62 111 LYS A N 1
ATOM 880 C CA . LYS A 1 111 ? 13.251 1.631 -16.265 1.00 80.62 111 LYS A CA 1
ATOM 881 C C . LYS A 1 111 ? 13.478 0.145 -16.453 1.00 80.62 111 LYS A C 1
ATOM 883 O O . LYS A 1 111 ? 14.586 -0.348 -16.255 1.00 80.62 111 LYS A O 1
ATOM 888 N N . SER A 1 112 ? 12.416 -0.557 -16.809 1.00 80.44 112 SER A N 1
ATOM 889 C CA . SER A 1 112 ? 12.445 -1.984 -17.085 1.00 80.44 112 SER A CA 1
ATOM 890 C C . SER A 1 112 ? 11.339 -2.375 -18.053 1.00 80.44 112 SER A C 1
ATOM 892 O O . SER A 1 112 ? 10.435 -1.592 -18.346 1.00 80.44 112 SER A O 1
ATOM 894 N N . CYS A 1 113 ? 11.387 -3.608 -18.541 1.00 82.88 113 CYS A N 1
ATOM 895 C CA . CYS A 1 113 ? 10.307 -4.219 -19.282 1.00 82.88 113 CYS A CA 1
ATOM 896 C C . CYS A 1 113 ? 9.006 -4.108 -18.477 1.00 82.88 113 CYS A C 1
ATOM 898 O O . CYS A 1 113 ? 8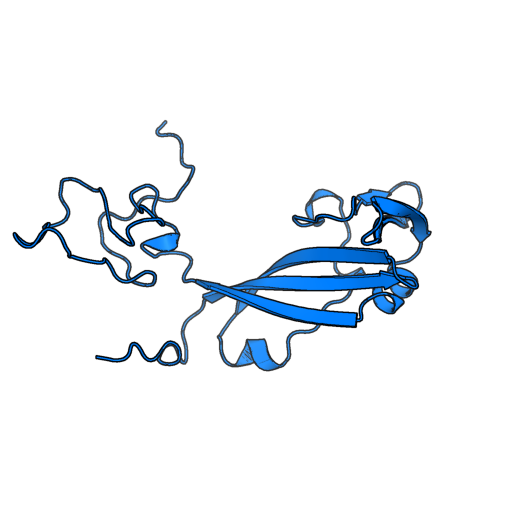.033 -3.606 -19.014 1.00 82.88 113 CYS A O 1
ATOM 900 N N . TYR A 1 114 ? 8.997 -4.402 -17.174 1.00 80.00 114 TYR A N 1
ATOM 901 C CA . TYR A 1 114 ? 7.794 -4.271 -16.338 1.00 80.00 114 TYR A CA 1
ATOM 902 C C . TYR A 1 114 ? 7.105 -2.895 -16.405 1.00 80.00 114 TYR A C 1
ATOM 904 O O . TYR A 1 114 ? 5.870 -2.815 -16.419 1.00 80.00 114 TYR A O 1
ATOM 912 N N . THR A 1 115 ? 7.890 -1.817 -16.470 1.00 81.31 115 THR A N 1
ATOM 913 C CA . THR A 1 115 ? 7.402 -0.429 -16.528 1.00 81.31 115 THR A CA 1
ATOM 914 C C . THR A 1 115 ? 7.232 0.106 -17.954 1.00 81.31 115 THR A C 1
ATOM 916 O O . THR A 1 115 ? 6.843 1.262 -18.135 1.00 81.31 115 THR A O 1
ATOM 919 N N . CYS A 1 116 ? 7.498 -0.725 -18.965 1.00 82.38 116 CYS A N 1
ATO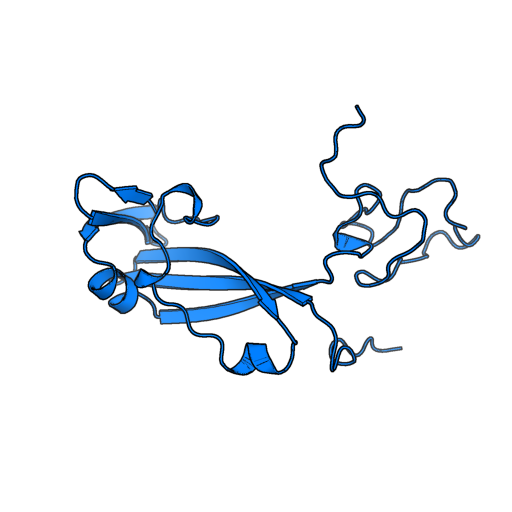M 920 C CA . CYS A 1 116 ? 7.356 -0.386 -20.376 1.00 82.38 116 CYS A CA 1
ATOM 921 C C . CYS A 1 116 ? 5.900 -0.531 -20.848 1.00 82.38 116 CYS A C 1
ATOM 923 O O . CYS A 1 116 ? 5.252 -1.525 -20.525 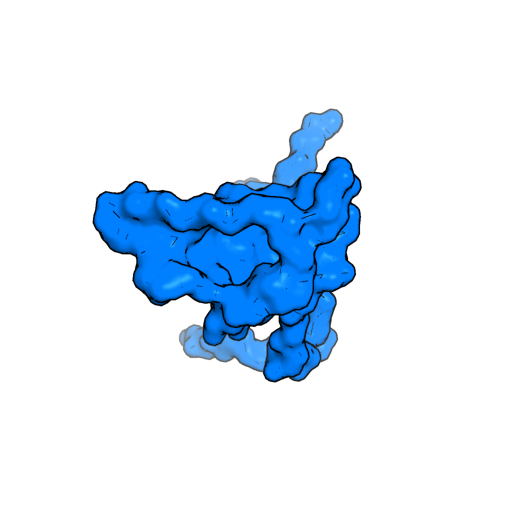1.00 82.38 116 CYS A O 1
ATOM 925 N N . GLU A 1 117 ? 5.388 0.406 -21.648 1.00 86.06 117 GLU A N 1
ATOM 926 C CA . GLU A 1 117 ? 4.051 0.337 -22.272 1.00 86.06 117 GLU A CA 1
ATOM 927 C C . GLU A 1 117 ? 3.888 -0.931 -23.127 1.00 86.06 117 GLU A C 1
ATOM 929 O O . GLU A 1 117 ? 2.841 -1.569 -23.129 1.00 86.06 117 GLU A O 1
ATOM 934 N N . GLU A 1 118 ? 4.970 -1.356 -23.779 1.00 86.12 118 GLU A N 1
ATOM 935 C CA . GLU A 1 118 ? 4.993 -2.516 -24.675 1.00 86.12 118 GLU A CA 1
ATOM 936 C C . GLU A 1 118 ? 5.102 -3.864 -23.946 1.00 86.12 118 GLU A C 1
ATOM 938 O O . GLU A 1 118 ? 5.221 -4.915 -24.580 1.00 86.12 118 GLU A O 1
ATOM 943 N N . TRP A 1 119 ? 5.111 -3.870 -22.613 1.00 83.94 119 TRP A N 1
ATOM 944 C CA . TRP A 1 119 ? 5.199 -5.098 -21.834 1.00 83.94 119 TRP A CA 1
ATOM 945 C C . TRP A 1 119 ? 3.845 -5.751 -21.636 1.00 83.94 119 TRP A C 1
ATOM 947 O O . TRP A 1 119 ? 2.885 -5.121 -21.197 1.00 83.94 119 TRP A O 1
ATOM 957 N N . GLU A 1 120 ? 3.796 -7.053 -21.891 1.00 82.19 120 GLU A N 1
ATOM 958 C CA . GLU A 1 120 ? 2.615 -7.877 -21.704 1.00 82.19 120 GLU A CA 1
ATOM 959 C C . GLU A 1 120 ? 2.787 -8.776 -20.467 1.00 82.19 120 GLU A C 1
ATOM 961 O O . GLU A 1 120 ? 3.411 -9.835 -20.571 1.00 82.19 120 GLU A O 1
ATOM 966 N N . PRO A 1 121 ? 2.220 -8.410 -19.297 1.00 77.31 121 PRO A N 1
ATOM 967 C CA . PRO A 1 121 ? 2.478 -9.124 -18.046 1.00 77.31 121 PRO A CA 1
ATOM 968 C C . PRO A 1 121 ? 2.048 -10.591 -18.077 1.00 77.31 121 PRO A C 1
ATOM 970 O O . PRO A 1 121 ? 2.738 -11.435 -17.527 1.00 77.31 121 PRO A O 1
ATOM 973 N N . GLY A 1 122 ? 0.936 -10.907 -18.751 1.00 77.19 122 GLY A N 1
ATOM 974 C CA . GLY A 1 122 ? 0.398 -12.273 -18.799 1.00 77.19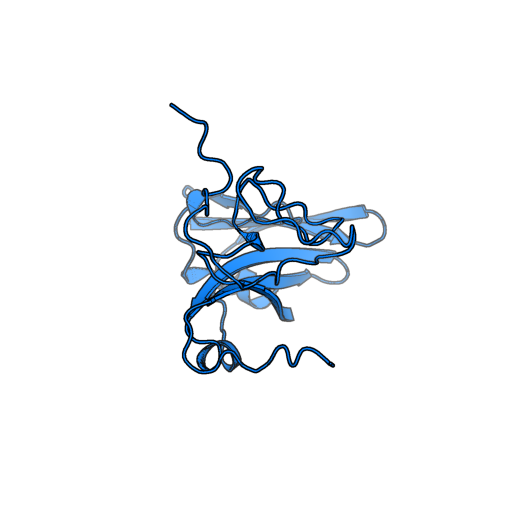 122 GLY A CA 1
ATOM 975 C C . GLY A 1 122 ? 1.254 -13.270 -19.585 1.00 77.19 122 GLY A C 1
ATOM 976 O O . GLY A 1 122 ? 1.051 -14.472 -19.452 1.00 77.19 122 GLY A O 1
ATOM 977 N N . PHE A 1 123 ? 2.193 -12.778 -20.395 1.00 73.31 123 PHE A N 1
ATOM 978 C CA . PHE A 1 123 ? 3.061 -13.596 -21.246 1.00 73.31 123 PHE A CA 1
ATOM 979 C C . PHE A 1 123 ? 4.547 -13.292 -21.031 1.00 73.31 123 PHE A C 1
ATOM 981 O O . PHE A 1 123 ? 5.384 -13.847 -21.736 1.00 73.31 123 PHE A O 1
ATOM 988 N N . GLU A 1 124 ? 4.861 -12.391 -20.095 1.00 77.88 124 GLU A N 1
ATOM 989 C CA . GLU A 1 124 ? 6.217 -11.945 -19.769 1.00 77.88 124 GLU A CA 1
ATOM 990 C C . GLU A 1 124 ? 7.057 -11.585 -21.009 1.00 77.88 124 GLU A C 1
ATOM 992 O O . GLU A 1 124 ? 8.224 -11.957 -21.131 1.00 77.88 124 GLU A O 1
ATOM 997 N N . ARG A 1 125 ? 6.457 -10.865 -21.967 1.00 80.06 125 ARG A N 1
ATOM 998 C CA . ARG A 1 125 ? 7.092 -10.544 -23.256 1.00 80.06 125 ARG A CA 1
ATOM 999 C C . ARG A 1 125 ? 6.958 -9.077 -23.643 1.00 80.06 125 ARG A C 1
ATOM 1001 O O . ARG A 1 125 ? 6.039 -8.380 -23.211 1.00 80.06 125 ARG A O 1
ATOM 1008 N N . CYS A 1 126 ? 7.865 -8.628 -24.508 1.00 81.38 126 CYS A N 1
ATOM 1009 C CA . CYS A 1 126 ? 7.806 -7.312 -25.140 1.00 81.38 126 CYS A CA 1
ATOM 1010 C C . CYS A 1 126 ? 7.067 -7.402 -26.483 1.00 81.38 126 CYS A C 1
ATOM 1012 O O . CYS A 1 126 ? 7.394 -8.254 -27.309 1.00 81.38 126 CYS A O 1
ATOM 1014 N N . ARG A 1 127 ? 6.094 -6.515 -26.707 1.00 83.94 127 ARG A N 1
ATOM 1015 C CA . ARG A 1 127 ? 5.298 -6.425 -27.941 1.00 83.94 127 ARG A CA 1
ATOM 1016 C C . ARG A 1 127 ? 5.874 -5.471 -28.987 1.00 83.94 127 ARG A C 1
ATOM 1018 O O . ARG A 1 127 ? 5.349 -5.428 -30.098 1.00 83.94 127 ARG A O 1
ATOM 1025 N N . HIS A 1 128 ? 6.947 -4.743 -28.665 1.00 79.62 128 HIS A N 1
ATOM 1026 C CA . HIS A 1 128 ? 7.524 -3.771 -29.588 1.00 79.62 128 HIS A CA 1
ATOM 1027 C C . HIS A 1 128 ? 7.939 -4.468 -30.903 1.00 79.62 128 HIS A C 1
ATOM 1029 O O . HIS A 1 128 ? 8.710 -5.431 -30.855 1.00 79.62 128 HIS A O 1
ATOM 1035 N N . PRO A 1 129 ? 7.474 -4.005 -32.078 1.00 75.94 129 PRO A N 1
ATOM 1036 C CA . PRO A 1 129 ? 7.708 -4.690 -33.354 1.00 75.94 129 PRO A CA 1
ATOM 1037 C C . PRO A 1 129 ? 9.191 -4.737 -33.744 1.00 75.94 129 PRO A C 1
ATOM 1039 O O . PRO A 1 129 ? 9.638 -5.711 -34.343 1.00 75.94 129 PRO A O 1
ATOM 1042 N N . ASP A 1 130 ? 9.955 -3.710 -33.359 1.00 76.56 130 ASP A N 1
ATOM 1043 C CA . ASP A 1 130 ? 11.399 -3.624 -33.624 1.00 76.56 130 ASP A CA 1
ATOM 1044 C C . ASP A 1 130 ? 12.275 -4.350 -32.589 1.00 76.56 130 ASP A C 1
ATOM 1046 O O . ASP A 1 130 ? 13.500 -4.370 -32.725 1.00 76.56 130 ASP A O 1
ATOM 1050 N N . GLN A 1 131 ? 11.687 -4.952 -31.547 1.00 69.88 131 GLN A N 1
ATOM 1051 C CA . GLN A 1 131 ? 12.450 -5.884 -30.720 1.00 69.88 131 GLN A CA 1
ATOM 1052 C C . GLN A 1 131 ? 12.726 -7.142 -31.547 1.00 69.88 131 GLN A C 1
ATOM 1054 O O . GLN A 1 131 ? 11.783 -7.691 -32.120 1.00 69.88 131 GLN A O 1
ATOM 1059 N N . PRO A 1 132 ? 13.979 -7.629 -31.621 1.00 61.62 132 PRO A N 1
ATOM 1060 C CA . PRO A 1 132 ? 14.276 -8.892 -32.276 1.00 61.62 132 PRO A CA 1
ATOM 1061 C C . PRO A 1 132 ? 13.573 -10.031 -31.529 1.00 61.62 132 PRO A C 1
ATOM 1063 O O . PRO A 1 132 ? 14.108 -10.611 -30.586 1.00 61.62 132 PRO A O 1
ATOM 1066 N N . GLN A 1 133 ? 12.356 -10.352 -31.965 1.00 56.34 133 GLN A N 1
ATOM 1067 C CA . GLN A 1 133 ? 11.651 -11.560 -31.572 1.00 56.34 133 GLN A CA 1
ATOM 1068 C C . GLN A 1 133 ? 12.494 -12.716 -32.110 1.00 56.34 133 GLN A C 1
ATOM 1070 O O . GLN A 1 133 ? 12.652 -12.873 -33.325 1.00 56.34 133 GLN A O 1
ATOM 1075 N N . SER A 1 134 ? 13.128 -13.487 -31.227 1.00 50.19 134 SER A N 1
ATOM 1076 C CA . SER A 1 134 ? 13.786 -14.714 -31.672 1.00 50.19 134 SER A CA 1
ATOM 1077 C C . SER A 1 134 ? 12.736 -15.592 -32.367 1.00 50.19 134 SER A C 1
ATOM 1079 O O . SER A 1 134 ? 11.582 -15.593 -31.958 1.00 50.19 134 SER A O 1
ATOM 1081 N N . LEU A 1 135 ? 13.117 -16.360 -33.389 1.00 47.03 135 LEU A N 1
ATOM 1082 C CA . LEU A 1 135 ? 12.212 -17.254 -34.137 1.00 47.03 135 LEU A CA 1
ATOM 1083 C C . LEU A 1 135 ? 11.540 -18.353 -33.277 1.00 47.03 135 LEU A C 1
ATOM 1085 O O . LEU A 1 135 ? 10.781 -19.158 -33.809 1.00 47.03 135 LEU A O 1
ATOM 1089 N N . ALA A 1 136 ? 11.848 -18.425 -31.980 1.00 47.12 136 ALA A N 1
ATOM 1090 C CA . ALA A 1 136 ? 11.102 -19.205 -31.008 1.00 47.12 136 ALA A CA 1
ATOM 1091 C C . ALA A 1 136 ? 10.032 -18.308 -30.366 1.00 47.12 136 ALA A C 1
ATOM 1093 O O . ALA A 1 136 ? 10.373 -17.321 -29.713 1.00 47.12 136 ALA A O 1
ATOM 1094 N N . ASP A 1 137 ? 8.764 -18.699 -30.506 1.00 50.00 137 ASP A N 1
ATOM 1095 C CA . ASP A 1 137 ? 7.558 -18.033 -29.974 1.00 50.00 137 ASP A CA 1
ATOM 1096 C C . ASP A 1 137 ? 7.540 -17.842 -28.433 1.00 50.00 137 ASP A C 1
ATOM 1098 O O . ASP A 1 137 ? 6.586 -17.290 -27.885 1.00 50.00 137 ASP A O 1
ATOM 1102 N N . ASP A 1 138 ? 8.607 -18.249 -27.736 1.00 51.06 138 ASP A N 1
ATOM 1103 C CA . ASP A 1 138 ? 8.712 -18.376 -26.279 1.00 51.06 138 ASP A CA 1
ATOM 1104 C C . ASP A 1 138 ? 9.739 -17.417 -25.636 1.00 51.06 138 ASP A C 1
ATOM 1106 O O . ASP A 1 138 ? 10.176 -17.648 -24.504 1.00 51.06 138 ASP A O 1
ATOM 1110 N N . TYR A 1 139 ? 10.194 -16.359 -26.323 1.00 59.62 139 TYR A N 1
ATOM 1111 C CA . TYR A 1 139 ? 11.161 -15.435 -25.713 1.00 59.62 139 TYR A CA 1
ATOM 1112 C C . TYR A 1 139 ? 10.499 -14.572 -24.626 1.00 59.62 139 TYR A C 1
ATOM 1114 O O . TYR A 1 139 ? 9.954 -13.500 -24.892 1.00 59.62 139 TYR A O 1
ATOM 1122 N N . MET A 1 140 ? 10.576 -15.045 -23.381 1.00 62.06 140 MET A N 1
ATOM 1123 C CA . MET A 1 140 ? 10.295 -14.243 -22.193 1.00 62.06 140 MET A CA 1
ATOM 1124 C C . MET A 1 140 ? 11.343 -13.127 -22.103 1.00 62.06 140 MET A C 1
ATOM 1126 O O . MET A 1 140 ? 12.545 -13.394 -22.015 1.00 62.06 140 MET A O 1
ATOM 1130 N N . ALA A 1 141 ? 10.908 -11.870 -22.145 1.00 66.38 141 ALA A N 1
ATOM 1131 C CA . ALA A 1 141 ? 11.802 -10.747 -21.890 1.00 66.38 141 ALA A CA 1
ATOM 1132 C C . ALA A 1 141 ? 11.986 -10.621 -20.364 1.00 66.38 141 ALA A C 1
ATOM 1134 O O . ALA A 1 141 ? 11.001 -10.673 -19.635 1.00 66.38 141 ALA A O 1
ATOM 1135 N N . PRO A 1 142 ? 13.211 -10.480 -19.828 1.00 73.31 142 PRO A N 1
ATOM 1136 C CA . PRO A 1 142 ? 13.383 -10.422 -18.381 1.00 73.31 142 PRO A CA 1
ATOM 1137 C C . PRO A 1 142 ? 12.681 -9.188 -17.809 1.00 73.31 142 PRO A C 1
ATOM 1139 O O . PRO A 1 142 ? 12.942 -8.070 -18.253 1.00 73.31 142 PRO A O 1
ATOM 1142 N N . ARG A 1 143 ? 11.828 -9.391 -16.798 1.00 75.62 143 ARG A N 1
ATOM 1143 C CA . ARG A 1 143 ? 11.021 -8.344 -16.149 1.00 75.62 143 ARG A CA 1
ATOM 1144 C C . ARG A 1 143 ? 11.813 -7.066 -15.839 1.00 75.62 143 ARG A C 1
ATOM 1146 O O . ARG A 1 143 ? 11.328 -5.975 -16.128 1.00 75.62 143 ARG A O 1
ATOM 1153 N N . ASP A 1 144 ? 13.028 -7.217 -15.306 1.00 77.19 144 ASP A N 1
ATOM 1154 C CA . ASP A 1 144 ? 13.900 -6.128 -14.833 1.00 77.19 144 ASP A CA 1
ATOM 1155 C C . ASP A 1 144 ? 14.921 -5.625 -15.871 1.00 77.19 144 ASP A C 1
ATOM 1157 O O . ASP A 1 144 ? 15.791 -4.809 -15.554 1.00 77.19 144 ASP A O 1
ATOM 1161 N N . HIS A 1 145 ? 14.863 -6.111 -17.111 1.00 78.69 145 HIS A N 1
ATOM 1162 C CA . HIS A 1 145 ? 15.733 -5.640 -18.187 1.00 78.69 145 HIS A CA 1
ATOM 1163 C C . HIS A 1 145 ? 15.201 -4.335 -18.791 1.00 78.69 145 HIS A C 1
ATOM 1165 O O . HIS A 1 145 ? 13.997 -4.150 -18.886 1.00 78.69 145 HIS A O 1
ATOM 1171 N N . CYS A 1 146 ? 16.076 -3.440 -19.250 1.00 80.38 146 CYS A N 1
ATOM 1172 C CA . CYS A 1 146 ? 15.696 -2.259 -20.026 1.00 80.38 146 CYS A CA 1
ATOM 1173 C C . CYS A 1 146 ? 16.410 -2.281 -21.376 1.00 80.38 146 CYS A C 1
ATOM 1175 O O . CYS A 1 146 ? 17.584 -2.637 -21.443 1.00 80.38 146 CYS A O 1
ATOM 1177 N N . CYS A 1 147 ? 15.717 -1.844 -22.427 1.00 80.38 147 CYS A N 1
ATOM 1178 C CA . CYS A 1 147 ? 16.265 -1.681 -23.772 1.00 80.38 147 CYS A CA 1
ATOM 1179 C C . CYS A 1 147 ? 16.093 -0.236 -24.260 1.00 80.38 147 CYS A C 1
ATOM 1181 O O . CYS A 1 147 ? 15.340 0.537 -23.666 1.00 80.38 147 CYS A O 1
ATOM 1183 N N . ASP A 1 148 ? 16.733 0.106 -25.377 1.00 81.81 148 ASP A N 1
ATOM 1184 C CA . ASP A 1 148 ? 16.658 1.451 -25.969 1.00 81.81 148 ASP A CA 1
ATOM 1185 C C . ASP A 1 148 ? 15.266 1.799 -26.533 1.00 81.81 148 ASP A C 1
ATOM 1187 O O . ASP A 1 148 ? 14.968 2.965 -26.771 1.00 81.81 148 ASP A O 1
ATOM 1191 N N . LEU A 1 149 ? 14.401 0.793 -26.709 1.00 82.94 149 LEU A N 1
ATOM 1192 C CA . LEU A 1 149 ? 13.015 0.923 -27.178 1.00 82.94 149 LEU A CA 1
ATOM 1193 C C . LEU A 1 149 ? 12.009 1.087 -26.023 1.00 82.94 149 LEU A C 1
ATOM 1195 O O . LEU A 1 149 ? 10.806 0.943 -26.221 1.00 82.94 149 LEU A O 1
ATOM 1199 N N . TRP A 1 150 ? 12.483 1.312 -24.794 1.00 84.06 150 TRP A N 1
ATOM 1200 C CA . TRP A 1 150 ? 11.616 1.463 -23.627 1.00 84.06 150 TRP A CA 1
ATOM 1201 C C . TRP A 1 150 ? 10.726 2.709 -23.736 1.00 84.06 150 TRP A C 1
ATOM 1203 O O . TRP A 1 150 ? 11.203 3.817 -23.990 1.00 84.06 150 TRP A O 1
ATOM 1213 N N . ILE A 1 151 ? 9.432 2.528 -23.469 1.00 82.50 151 ILE A N 1
ATOM 1214 C CA . ILE A 1 151 ? 8.417 3.586 -23.465 1.00 82.50 151 ILE A CA 1
ATOM 1215 C C . ILE A 1 151 ? 7.720 3.563 -22.108 1.00 82.50 151 ILE A C 1
ATOM 1217 O O . ILE A 1 151 ? 7.226 2.523 -21.693 1.00 82.50 151 ILE A O 1
ATOM 1221 N N . ALA A 1 152 ? 7.658 4.698 -21.412 1.00 79.25 152 ALA A N 1
ATOM 1222 C CA . ALA A 1 152 ? 7.000 4.779 -20.108 1.00 79.25 152 ALA A CA 1
ATOM 1223 C C . ALA A 1 152 ? 5.497 4.463 -20.208 1.00 79.25 152 ALA A C 1
ATOM 1225 O O . ALA A 1 152 ? 4.803 5.083 -21.021 1.00 79.25 152 ALA A O 1
ATOM 1226 N N . LYS A 1 153 ? 4.995 3.575 -19.337 1.00 78.00 153 LYS A N 1
ATOM 1227 C CA . LYS A 1 153 ? 3.557 3.298 -19.221 1.00 78.00 153 LYS A CA 1
ATOM 1228 C C . LYS A 1 153 ? 2.741 4.572 -19.001 1.00 78.00 153 LYS A C 1
ATOM 1230 O O . LYS A 1 153 ? 3.078 5.383 -18.140 1.00 78.00 153 LYS A O 1
ATOM 1235 N N . GLY A 1 154 ? 1.658 4.741 -19.757 1.00 64.94 154 GLY A N 1
ATOM 1236 C CA . GLY A 1 154 ? 0.715 5.848 -19.563 1.00 64.94 154 GLY A CA 1
ATOM 1237 C C . GLY A 1 154 ? 1.169 7.217 -20.085 1.00 64.94 154 GLY A C 1
ATOM 1238 O O . GLY A 1 154 ? 0.459 8.205 -19.885 1.00 64.94 154 GLY A O 1
ATOM 1239 N N . LYS A 1 155 ? 2.290 7.314 -20.816 1.00 49.25 155 LYS A N 1
ATOM 1240 C CA . LYS A 1 155 ? 2.489 8.464 -21.708 1.00 49.25 155 LYS A CA 1
ATOM 1241 C C . LYS A 1 155 ? 1.603 8.273 -22.932 1.00 49.25 155 LYS A C 1
ATOM 1243 O O . LYS A 1 155 ? 2.021 7.682 -23.922 1.00 49.25 155 LYS A O 1
ATOM 1248 N N . ALA A 1 156 ? 0.380 8.798 -22.861 1.00 37.69 156 ALA A N 1
ATOM 1249 C CA . ALA A 1 156 ? -0.377 9.109 -24.064 1.00 37.69 156 ALA A CA 1
ATOM 1250 C C . ALA A 1 156 ? 0.556 9.874 -25.015 1.00 37.69 156 ALA A C 1
ATOM 1252 O O . ALA A 1 156 ? 1.126 10.901 -24.636 1.00 37.69 156 ALA A O 1
ATOM 1253 N N . ALA A 1 157 ? 0.769 9.319 -26.206 1.00 39.91 157 ALA A N 1
ATOM 1254 C CA . ALA A 1 157 ? 1.486 9.993 -27.271 1.00 39.91 157 ALA A CA 1
ATOM 1255 C C . ALA A 1 157 ? 0.775 11.327 -27.540 1.00 39.91 157 ALA A C 1
ATOM 1257 O O . ALA A 1 157 ? -0.391 11.338 -27.940 1.00 39.91 157 ALA A O 1
ATOM 1258 N N . GLY A 1 158 ? 1.452 12.430 -27.221 1.00 34.94 158 GLY A N 1
ATOM 1259 C CA . GLY A 1 158 ? 1.084 13.756 -27.711 1.00 34.94 158 GLY A CA 1
ATOM 1260 C C . GLY A 1 158 ? 1.412 13.897 -29.187 1.00 34.94 158 GLY A C 1
ATOM 1261 O O . GLY A 1 158 ? 2.349 13.204 -29.647 1.00 34.94 158 GLY A O 1
#

Sequence (158 aa):
MKHDPYSLLGEIVTCEVQVTLRSGDHIGHVWFKHMGDRTELSAFGFDFKDIDHEDDIPHNDCGLSYSERFDGFCVELKNDKGDIESIKEESAGFLNSLVTSIEITDCYKEKSCYTCEEWEPGFERCRHPDQPQSLADDYMAPRDHCCDLWIAKGKAAG

pLDDT: mean 78.24, std 16.52, range [30.08, 97.88]

Secondary structure (DSSP, 8-state):
----TT--TT-EEEEEEEEEEEETTEEEEEEEEEEEETTGGGG----GGG--SGGG--EESS--EEETTTTEEEEEEE-TT--EEEEEEE-HHHHHHTEEEEEEEEEE-SSSSTTBTTEEGGGTEE--TTS---SSTT-PPPTT---TT--BTT----

Foldseek 3Di:
DPPPPPPQQPDKKKFWKWWWFDDPQFIKIFIDIDIDGPVCVVPDDDFLVVPDAQVRGGDMPFPWGADPVLRAIWTWTAHPVGDTDIDPSHHSVVRVVRTDDMDGPDIAHCAFLLQAQQRDVVLQDGNPPPPPPDPDPNDRGPGRDHDPPGDGPPPPDD